Protein AF-A0A819IC60-F1 (afdb_monomer_lite)

Radius of gyration: 13.58 Å; chains: 1; bounding box: 32×31×33 Å

pLDDT: mean 78.7, std 14.42, range [35.09, 91.88]

Structure (mmCIF, N/CA/C/O backbone):
data_AF-A0A819IC60-F1
#
_entry.id   AF-A0A819IC60-F1
#
loop_
_atom_site.group_PDB
_atom_site.id
_atom_site.type_symbol
_atom_site.label_atom_id
_atom_site.label_alt_id
_atom_site.label_comp_id
_atom_site.label_asym_id
_atom_site.label_entity_id
_atom_site.label_seq_id
_atom_site.pdbx_PDB_ins_code
_atom_site.Cartn_x
_atom_site.Cartn_y
_atom_site.Cartn_z
_atom_site.occupancy
_atom_site.B_iso_or_equiv
_atom_site.auth_seq_id
_atom_site.auth_comp_id
_atom_site.auth_asym_id
_atom_site.auth_atom_id
_atom_site.pdbx_PDB_model_num
ATOM 1 N N . ARG A 1 1 ? 4.449 18.468 15.824 1.00 35.09 1 ARG A N 1
ATOM 2 C CA . ARG A 1 1 ? 5.570 18.120 14.915 1.00 35.09 1 ARG A CA 1
ATOM 3 C C . ARG A 1 1 ? 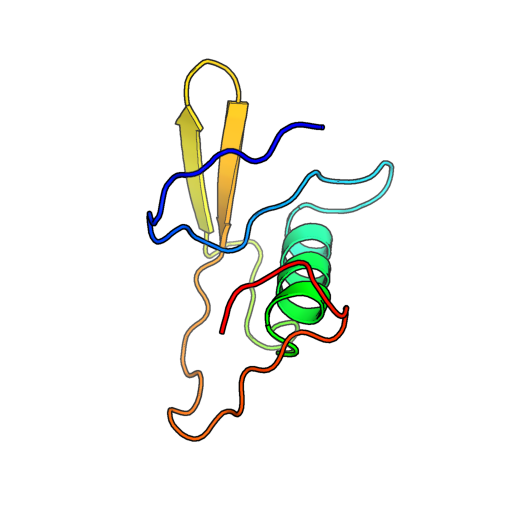6.098 16.755 15.342 1.00 35.09 1 ARG A C 1
ATOM 5 O O . ARG A 1 1 ? 6.931 16.700 16.231 1.00 35.09 1 ARG A O 1
ATOM 12 N N . GLY A 1 2 ? 5.520 15.669 14.828 1.00 38.44 2 GLY A N 1
ATOM 13 C CA . GLY A 1 2 ? 5.875 14.306 15.230 1.00 38.44 2 GLY A CA 1
ATOM 14 C C . GLY A 1 2 ? 6.773 13.662 14.185 1.00 38.44 2 GLY A C 1
ATOM 15 O O . GLY A 1 2 ? 6.270 12.997 13.292 1.00 38.44 2 GLY A O 1
ATOM 16 N N . PHE A 1 3 ? 8.080 13.893 14.277 1.00 45.41 3 PHE A N 1
ATOM 17 C CA . PHE A 1 3 ? 9.057 13.065 13.579 1.00 45.41 3 PHE A CA 1
ATOM 18 C C . PHE A 1 3 ? 9.268 11.825 14.445 1.00 45.41 3 PHE A C 1
ATOM 20 O O . PHE A 1 3 ? 10.051 11.863 15.393 1.00 45.41 3 PHE A O 1
ATOM 27 N N . TYR A 1 4 ? 8.530 10.747 14.173 1.00 43.16 4 TYR A N 1
ATOM 28 C CA . TYR A 1 4 ? 8.931 9.437 14.679 1.00 43.16 4 TYR A CA 1
ATOM 29 C C . TYR A 1 4 ? 10.206 9.050 13.933 1.00 43.16 4 TYR A C 1
ATOM 31 O O 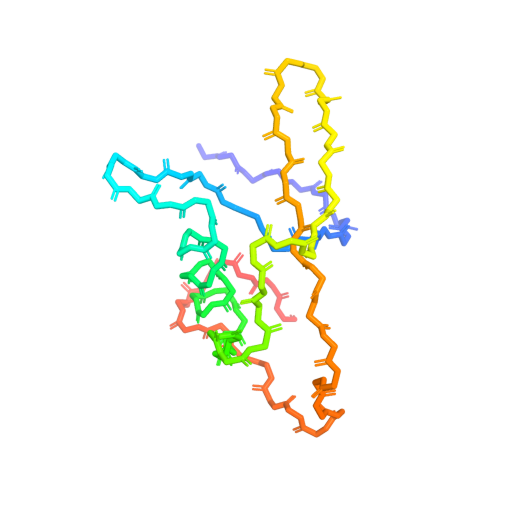. TYR A 1 4 ? 10.185 8.577 12.803 1.00 43.16 4 TYR A O 1
ATOM 39 N N . ASN A 1 5 ? 11.326 9.375 14.569 1.00 48.59 5 ASN A N 1
ATOM 40 C CA . ASN A 1 5 ? 12.661 8.988 14.168 1.00 48.59 5 ASN A CA 1
ATOM 41 C C . ASN A 1 5 ? 12.848 7.509 14.522 1.00 48.59 5 ASN A C 1
ATOM 43 O O . ASN A 1 5 ? 13.382 7.176 15.578 1.00 48.59 5 ASN A O 1
ATOM 47 N N . SER A 1 6 ? 12.354 6.624 13.666 1.00 50.09 6 SER A N 1
ATOM 48 C CA . SER A 1 6 ? 12.796 5.237 13.632 1.00 50.09 6 SER A CA 1
ATOM 49 C C . SER A 1 6 ? 13.240 4.943 12.207 1.00 50.09 6 SER A C 1
ATOM 51 O O . SER A 1 6 ? 12.405 4.838 11.312 1.00 50.09 6 SER A O 1
ATOM 53 N N . ASP A 1 7 ? 14.552 4.829 11.995 1.00 57.69 7 ASP A N 1
ATOM 54 C CA . ASP A 1 7 ? 15.171 4.250 10.795 1.00 57.69 7 ASP A CA 1
ATOM 55 C C . ASP A 1 7 ? 14.814 2.751 10.693 1.00 57.69 7 ASP A C 1
ATOM 57 O O . ASP A 1 7 ? 15.657 1.862 10.778 1.00 57.69 7 ASP A O 1
ATOM 61 N N . SER A 1 8 ? 13.522 2.449 10.607 1.00 64.75 8 SER A N 1
ATOM 62 C CA . SER A 1 8 ? 12.963 1.106 10.576 1.00 64.75 8 SER A CA 1
ATOM 63 C C . SER A 1 8 ? 12.193 0.929 9.279 1.00 64.75 8 SER A C 1
ATOM 65 O O . SER A 1 8 ? 11.259 1.684 9.003 1.00 64.75 8 SER A O 1
ATOM 67 N N . TRP A 1 9 ? 12.557 -0.091 8.508 1.00 74.69 9 TRP A N 1
ATOM 68 C CA . TRP A 1 9 ? 11.807 -0.496 7.326 1.00 74.69 9 TRP A CA 1
ATOM 69 C C . TRP A 1 9 ? 10.400 -0.939 7.728 1.00 74.69 9 TRP A C 1
ATOM 71 O O . TRP A 1 9 ? 10.224 -1.737 8.650 1.00 74.69 9 TRP A O 1
ATOM 81 N N . GLY A 1 10 ? 9.397 -0.414 7.034 1.00 77.44 10 GLY A N 1
ATOM 82 C CA . GLY A 1 10 ? 8.000 -0.774 7.219 1.00 77.44 10 GLY A CA 1
ATOM 83 C C . GLY A 1 10 ? 7.330 -1.029 5.878 1.00 77.44 10 GLY A C 1
ATOM 84 O O . GLY A 1 10 ? 7.777 -0.536 4.846 1.00 77.44 10 GLY A O 1
ATOM 85 N N . PHE A 1 11 ? 6.243 -1.797 5.899 1.00 82.88 11 PHE A N 1
ATOM 86 C CA . PHE A 1 11 ? 5.367 -1.911 4.737 1.00 82.88 11 PHE A CA 1
ATOM 87 C C . PHE A 1 11 ? 4.599 -0.605 4.517 1.00 82.88 11 PHE A C 1
ATOM 89 O O . PHE A 1 11 ? 4.222 0.062 5.491 1.00 82.88 11 PHE A O 1
ATOM 96 N N . THR A 1 12 ? 4.338 -0.300 3.246 1.00 78.25 12 THR A N 1
ATOM 97 C CA . THR A 1 12 ? 3.454 0.783 2.803 1.00 78.25 12 THR A CA 1
ATOM 98 C C . THR A 1 12 ? 2.061 0.526 3.354 1.00 78.25 12 THR A C 1
ATOM 100 O O . THR A 1 12 ? 1.448 -0.510 3.067 1.00 78.25 12 THR A O 1
ATOM 103 N N . LYS A 1 13 ? 1.583 1.417 4.213 1.00 80.44 13 LYS A N 1
ATOM 104 C CA . LYS A 1 13 ? 0.303 1.258 4.903 1.00 80.44 13 LYS A CA 1
ATOM 105 C C . LYS A 1 13 ? -0.270 2.630 5.206 1.00 80.44 13 LYS A C 1
ATOM 107 O O . LYS A 1 13 ? 0.445 3.494 5.705 1.00 80.44 13 LYS A O 1
ATOM 112 N N . GLY A 1 14 ? -1.576 2.765 5.029 1.00 81.38 14 GLY A N 1
ATOM 113 C CA . GLY A 1 14 ? -2.290 3.994 5.340 1.00 81.38 14 GLY A CA 1
ATOM 114 C C . GLY A 1 14 ? -3.656 3.747 5.949 1.00 81.38 14 GLY A C 1
ATOM 115 O O . GLY A 1 14 ? -4.046 2.612 6.241 1.00 81.38 14 GLY A O 1
ATOM 116 N N . LYS A 1 15 ? -4.369 4.843 6.200 1.00 81.81 15 LYS A N 1
ATOM 117 C CA . LYS A 1 15 ? -5.713 4.809 6.781 1.00 81.81 15 LYS A CA 1
ATOM 118 C C . LYS A 1 15 ? -6.746 4.722 5.664 1.00 81.81 15 LYS A C 1
ATOM 120 O O . LYS A 1 15 ? -6.739 5.541 4.751 1.00 81.81 15 LYS A O 1
ATOM 125 N N . VAL A 1 16 ? -7.663 3.767 5.791 1.00 85.31 16 VAL A N 1
ATOM 126 C CA . VAL A 1 16 ? -8.799 3.618 4.875 1.00 85.31 16 VAL A CA 1
ATOM 127 C C . VAL A 1 16 ? -9.735 4.818 5.021 1.00 85.31 16 VAL A C 1
ATOM 129 O O . VAL A 1 16 ? -10.060 5.215 6.143 1.00 85.31 16 VAL A O 1
ATOM 132 N N . GLN A 1 17 ? -10.152 5.398 3.895 1.00 81.25 17 GLN A N 1
ATOM 133 C CA . GLN A 1 17 ? -11.104 6.511 3.864 1.00 81.25 17 GLN A CA 1
ATOM 134 C C . GLN A 1 17 ? -12.563 6.024 3.865 1.00 81.25 17 GLN A C 1
ATOM 136 O O . GLN A 1 17 ? -12.859 4.867 3.562 1.00 81.25 17 GLN A O 1
ATOM 141 N N . GLU A 1 18 ? -13.499 6.916 4.196 1.00 80.25 18 GLU A N 1
ATOM 142 C CA . GLU A 1 18 ? -14.931 6.610 4.137 1.00 80.25 18 GLU A CA 1
ATOM 143 C C . GLU A 1 18 ? -15.350 6.317 2.685 1.00 80.25 18 GLU A C 1
ATOM 145 O O . GLU A 1 18 ? -15.030 7.081 1.777 1.00 80.25 18 GLU A O 1
ATOM 150 N N . ASN A 1 19 ? -16.077 5.217 2.462 1.00 84.94 19 ASN A N 1
ATOM 151 C CA . ASN A 1 19 ? -16.474 4.694 1.141 1.00 84.94 19 ASN A CA 1
ATOM 152 C C . ASN A 1 19 ? -15.344 4.069 0.293 1.00 84.94 19 ASN A C 1
ATOM 154 O O . ASN A 1 19 ? -15.554 3.757 -0.884 1.00 84.94 19 ASN A O 1
ATOM 158 N N . GLU A 1 20 ? -14.165 3.821 0.869 1.00 84.62 20 GLU A N 1
ATOM 159 C CA . GLU A 1 20 ? -13.064 3.129 0.195 1.00 84.62 20 GLU A CA 1
ATOM 160 C C . GLU A 1 20 ? -12.952 1.663 0.657 1.00 84.62 20 GLU A C 1
ATOM 162 O O . GLU A 1 20 ? -12.952 1.355 1.846 1.00 84.62 20 GLU A O 1
ATOM 167 N N . SER A 1 21 ? -12.836 0.724 -0.287 1.00 88.50 21 SER A N 1
ATOM 168 C CA . SER A 1 21 ? -12.490 -0.668 0.040 1.00 88.50 21 SER A CA 1
ATOM 169 C C . SER A 1 21 ? -11.020 -0.763 0.453 1.00 88.50 21 SER A C 1
ATOM 171 O O . SER A 1 21 ? -10.182 -0.093 -0.148 1.00 88.50 21 SER A O 1
ATOM 173 N N . GLN A 1 22 ? -10.681 -1.674 1.360 1.00 89.06 22 GLN A N 1
ATOM 174 C CA . GLN A 1 22 ? -9.306 -1.882 1.840 1.00 89.06 22 GLN A CA 1
ATOM 175 C C . GLN A 1 22 ? -8.290 -2.092 0.700 1.00 89.06 22 GLN A C 1
ATOM 177 O O . GLN A 1 22 ? -7.194 -1.539 0.751 1.00 89.06 22 GLN A O 1
ATOM 182 N N . LEU A 1 23 ? -8.681 -2.794 -0.371 1.00 88.81 23 LEU A N 1
ATOM 183 C CA . LEU A 1 23 ? -7.852 -2.986 -1.563 1.00 88.81 23 LEU A CA 1
ATOM 184 C C . LEU A 1 23 ? -7.570 -1.670 -2.306 1.00 88.81 23 LEU A C 1
ATOM 186 O O . LEU A 1 23 ? -6.427 -1.382 -2.651 1.00 88.81 23 LEU A O 1
ATOM 190 N N . LYS A 1 24 ? -8.603 -0.844 -2.523 1.00 89.94 24 LYS A N 1
ATOM 191 C CA . LYS A 1 24 ? -8.456 0.490 -3.137 1.00 89.94 24 LYS A CA 1
ATOM 192 C C . LYS A 1 24 ? -7.561 1.401 -2.300 1.00 89.94 24 LYS A C 1
ATOM 194 O O . LYS A 1 24 ? -6.687 2.042 -2.873 1.00 89.94 24 LYS A O 1
ATOM 199 N N . CYS A 1 25 ? -7.721 1.373 -0.975 1.00 89.62 25 CYS A N 1
ATOM 200 C CA . CYS A 1 25 ? -6.840 2.101 -0.066 1.00 89.62 25 CYS A CA 1
ATOM 201 C C . CYS A 1 25 ? -5.391 1.656 -0.253 1.00 89.62 25 CYS A C 1
ATOM 203 O O . CYS A 1 25 ? -4.528 2.497 -0.471 1.00 89.62 25 CYS A O 1
ATOM 205 N N . ALA A 1 26 ? -5.117 0.349 -0.236 1.00 89.81 26 ALA A N 1
ATOM 206 C CA . ALA A 1 26 ? -3.761 -0.154 -0.426 1.00 89.81 26 ALA A CA 1
ATOM 207 C C . ALA A 1 26 ? -3.165 0.304 -1.769 1.00 89.81 26 ALA A C 1
ATOM 209 O O . ALA A 1 26 ? -2.030 0.772 -1.801 1.00 89.81 26 ALA A O 1
ATOM 210 N N . ILE A 1 27 ? -3.932 0.220 -2.866 1.00 89.12 27 ILE A N 1
ATOM 211 C CA . ILE A 1 27 ? -3.502 0.666 -4.205 1.00 89.12 27 ILE A CA 1
ATOM 212 C C . ILE A 1 27 ? -3.163 2.160 -4.208 1.00 89.12 27 ILE A C 1
ATOM 214 O O . ILE A 1 27 ? -2.128 2.541 -4.753 1.00 89.12 27 ILE A O 1
ATOM 218 N N . ARG A 1 28 ? -4.008 3.000 -3.597 1.00 89.12 28 ARG A N 1
ATOM 219 C CA . ARG A 1 28 ? -3.779 4.446 -3.503 1.00 89.12 28 ARG A CA 1
ATOM 220 C C . ARG A 1 28 ? -2.495 4.756 -2.735 1.00 89.12 28 ARG A C 1
ATOM 222 O O . ARG A 1 28 ? -1.654 5.474 -3.260 1.00 89.12 28 ARG A O 1
ATOM 229 N N . GLU A 1 29 ? -2.323 4.166 -1.556 1.00 87.38 29 GLU A N 1
ATOM 230 C CA . GLU A 1 29 ? -1.148 4.383 -0.701 1.00 87.38 29 GLU A CA 1
ATOM 231 C C . GLU A 1 29 ? 0.148 3.963 -1.416 1.00 87.38 29 GLU A C 1
ATOM 233 O O . GLU A 1 29 ? 1.096 4.737 -1.483 1.00 87.38 29 GLU A O 1
ATOM 238 N N . VAL A 1 30 ? 0.179 2.784 -2.056 1.00 87.75 30 VAL A N 1
ATOM 239 C CA . VAL A 1 30 ? 1.355 2.330 -2.829 1.00 87.75 30 VAL A CA 1
ATOM 240 C C . VAL A 1 30 ? 1.647 3.253 -4.014 1.00 87.75 30 VAL A C 1
ATOM 242 O O . VAL A 1 30 ? 2.807 3.512 -4.337 1.00 87.75 30 VAL A O 1
ATOM 245 N N . MET A 1 31 ? 0.616 3.785 -4.665 1.00 86.56 31 MET A N 1
ATOM 246 C CA . MET A 1 31 ? 0.787 4.716 -5.777 1.00 86.56 31 MET A CA 1
ATOM 247 C C . MET A 1 31 ? 1.303 6.089 -5.314 1.00 86.56 31 MET A C 1
ATOM 249 O O . MET A 1 31 ? 2.113 6.698 -6.014 1.00 86.56 31 MET A O 1
ATOM 253 N N . GLU A 1 32 ? 0.879 6.564 -4.143 1.00 83.19 32 GLU A N 1
ATOM 254 C CA . GLU A 1 32 ? 1.319 7.828 -3.538 1.00 83.19 32 GLU A CA 1
ATOM 255 C C . GLU A 1 32 ? 2.762 7.732 -3.007 1.00 83.19 32 GLU A C 1
ATOM 257 O O . GLU A 1 32 ? 3.611 8.562 -3.354 1.00 83.19 32 GLU A O 1
ATOM 262 N N . GLU A 1 33 ? 3.059 6.675 -2.247 1.00 80.19 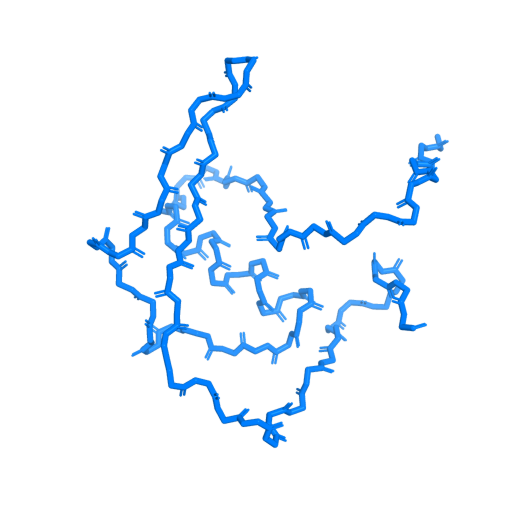33 GLU A N 1
ATOM 263 C CA . GLU A 1 33 ? 4.339 6.448 -1.568 1.00 80.19 33 GLU A CA 1
ATOM 264 C C . GLU A 1 33 ? 5.428 5.877 -2.491 1.00 80.19 33 GLU A C 1
ATOM 266 O O . GLU A 1 33 ? 6.595 6.254 -2.408 1.00 80.19 33 GLU A O 1
ATOM 271 N N . VAL A 1 34 ? 5.073 4.965 -3.396 1.00 82.81 34 VAL A N 1
ATOM 272 C CA . VAL A 1 34 ? 6.046 4.184 -4.185 1.00 82.81 34 VAL A CA 1
ATOM 273 C C . VAL A 1 34 ? 5.964 4.508 -5.679 1.00 82.81 34 VAL A C 1
ATOM 275 O O . VAL A 1 34 ? 6.886 4.203 -6.438 1.00 82.81 34 VAL A O 1
ATOM 278 N N . GLY A 1 35 ? 4.875 5.137 -6.130 1.00 84.19 35 GLY A N 1
ATOM 279 C CA . GLY A 1 35 ? 4.671 5.455 -7.544 1.00 84.19 35 GLY A CA 1
ATOM 280 C C . GLY A 1 35 ? 4.372 4.232 -8.411 1.00 84.19 35 GLY A C 1
ATOM 281 O O . GLY A 1 35 ? 4.498 4.309 -9.632 1.00 84.19 35 GLY A O 1
ATOM 282 N N . PHE A 1 36 ? 3.980 3.109 -7.804 1.00 85.44 36 PHE A N 1
ATOM 283 C CA . PHE A 1 36 ? 3.701 1.859 -8.505 1.00 85.44 36 PHE A CA 1
ATOM 284 C C . PHE A 1 36 ? 2.201 1.567 -8.548 1.00 85.44 36 PHE A C 1
ATOM 286 O O . PHE A 1 36 ? 1.525 1.609 -7.523 1.00 85.44 36 PHE A O 1
ATOM 293 N N . ASP A 1 37 ? 1.681 1.239 -9.732 1.00 85.50 37 ASP A N 1
ATOM 294 C CA . ASP A 1 37 ? 0.300 0.781 -9.871 1.00 85.50 37 ASP A CA 1
ATOM 295 C C . ASP A 1 37 ? 0.232 -0.747 -9.738 1.00 85.50 37 ASP A C 1
ATOM 297 O O . ASP A 1 37 ? 0.695 -1.503 -10.599 1.00 85.50 37 ASP A O 1
ATOM 301 N N . MET A 1 38 ? -0.351 -1.198 -8.628 1.00 86.75 38 MET A N 1
ATOM 302 C CA . MET A 1 38 ? -0.570 -2.614 -8.341 1.00 86.75 38 MET A CA 1
ATOM 303 C C . MET A 1 38 ? -2.008 -3.077 -8.594 1.00 86.75 38 MET A C 1
ATOM 305 O O . MET A 1 38 ? -2.333 -4.212 -8.255 1.00 86.75 38 MET A O 1
ATOM 309 N N . LYS A 1 39 ? -2.869 -2.247 -9.197 1.00 86.12 39 LYS A N 1
ATOM 310 C CA . LYS A 1 39 ? -4.293 -2.553 -9.404 1.00 86.12 39 LYS A CA 1
ATOM 311 C C . LYS A 1 39 ? -4.539 -3.878 -10.127 1.00 86.12 39 LYS A C 1
ATOM 313 O O . LYS A 1 39 ? -5.417 -4.627 -9.720 1.00 86.12 39 LYS A O 1
ATOM 318 N N . ASP A 1 40 ? -3.740 -4.190 -11.145 1.00 85.62 40 ASP A N 1
ATOM 319 C CA . ASP A 1 40 ? -3.890 -5.425 -11.933 1.00 85.62 40 ASP A CA 1
ATOM 320 C C . ASP A 1 40 ? -3.257 -6.661 -11.270 1.00 85.62 40 ASP A C 1
ATOM 322 O O . ASP A 1 40 ? -3.334 -7.769 -11.798 1.00 85.62 40 ASP A O 1
ATOM 326 N N . ARG A 1 41 ? -2.583 -6.478 -10.130 1.00 84.69 41 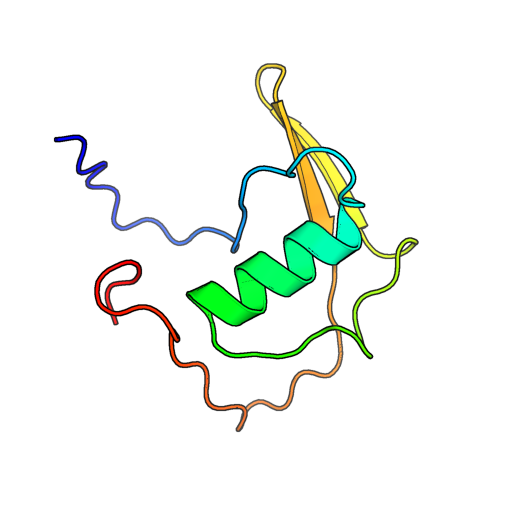ARG A N 1
ATOM 327 C CA . ARG A 1 41 ? -1.836 -7.536 -9.435 1.00 84.69 41 ARG A CA 1
ATOM 328 C C . ARG A 1 41 ? -2.299 -7.765 -7.997 1.00 84.69 41 ARG A C 1
ATOM 330 O O . ARG A 1 41 ? -1.913 -8.767 -7.400 1.00 84.69 41 ARG A O 1
ATOM 337 N N . ALA A 1 42 ? -3.068 -6.839 -7.433 1.00 86.06 42 ALA A N 1
ATOM 338 C CA . ALA A 1 42 ? -3.594 -6.919 -6.083 1.00 86.06 42 ALA A CA 1
ATOM 339 C C . ALA A 1 42 ? -5.009 -7.515 -6.119 1.00 86.06 42 ALA A C 1
ATOM 341 O O . ALA A 1 42 ? -5.907 -6.974 -6.762 1.00 86.06 42 ALA A O 1
ATOM 342 N N . PHE A 1 43 ? -5.196 -8.632 -5.417 1.00 86.56 43 PHE A N 1
ATOM 343 C CA . PHE A 1 43 ? -6.462 -9.360 -5.353 1.00 86.56 43 PHE A CA 1
ATOM 344 C C . PHE A 1 43 ? -6.998 -9.382 -3.922 1.00 86.56 43 PHE A C 1
ATOM 346 O O . PHE A 1 43 ? -6.223 -9.434 -2.964 1.00 86.56 43 PHE A O 1
ATOM 353 N N . ASP A 1 44 ? -8.324 -9.352 -3.773 1.00 86.00 44 ASP A N 1
ATOM 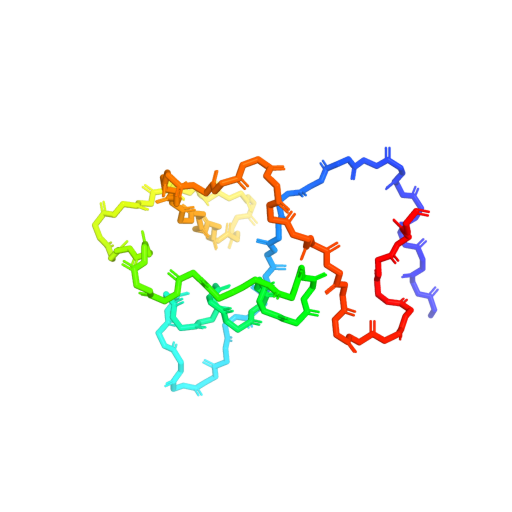354 C CA . ASP A 1 44 ? -8.966 -9.261 -2.455 1.00 86.00 44 ASP A CA 1
ATOM 355 C C . ASP A 1 44 ? -8.824 -10.544 -1.618 1.00 86.00 44 ASP A C 1
ATOM 357 O O . ASP A 1 44 ? -8.973 -10.495 -0.406 1.00 86.00 44 ASP A O 1
ATOM 361 N N . ASP A 1 45 ? -8.482 -11.678 -2.235 1.00 88.88 45 ASP A N 1
ATOM 362 C CA . ASP A 1 45 ? -8.244 -12.970 -1.578 1.00 88.88 45 ASP A CA 1
ATOM 363 C C . ASP A 1 45 ? -6.778 -13.181 -1.151 1.00 88.88 45 ASP A C 1
ATOM 365 O O . ASP A 1 45 ? -6.470 -14.124 -0.421 1.00 88.88 45 ASP A O 1
ATOM 369 N N . GLN A 1 46 ? -5.856 -12.313 -1.585 1.00 89.56 46 GLN A N 1
ATOM 370 C CA . GLN A 1 46 ? -4.417 -12.445 -1.333 1.00 89.56 46 GLN A CA 1
ATOM 371 C C . GLN A 1 46 ? -3.922 -11.383 -0.356 1.00 89.56 46 GLN A C 1
ATOM 373 O O . GLN A 1 46 ? -3.239 -10.426 -0.728 1.00 89.56 46 GLN A O 1
ATOM 378 N N . TYR A 1 47 ? -4.235 -11.583 0.923 1.00 91.38 47 TYR A N 1
ATOM 379 C CA . TYR A 1 47 ? -3.804 -10.693 1.994 1.00 91.38 47 TYR A CA 1
ATOM 380 C C . TYR A 1 47 ? -3.356 -11.434 3.256 1.00 91.38 47 TYR A C 1
ATOM 382 O O . TYR A 1 47 ? -3.707 -12.584 3.513 1.00 91.38 47 TYR A O 1
ATOM 390 N N . LEU A 1 48 ? -2.579 -10.727 4.068 1.00 90.81 48 LEU A N 1
ATOM 391 C CA . LEU A 1 48 ? -2.242 -11.073 5.438 1.00 90.81 48 LEU A CA 1
ATOM 392 C C . LEU A 1 48 ? -2.963 -10.095 6.355 1.00 90.81 48 LEU A C 1
ATOM 394 O O . LEU A 1 48 ? -2.770 -8.887 6.242 1.00 90.81 48 LEU A O 1
ATOM 398 N N . GLU A 1 49 ? -3.773 -10.613 7.270 1.00 91.88 49 GLU A N 1
ATOM 399 C CA . GLU A 1 49 ? -4.459 -9.804 8.272 1.00 91.88 49 GLU A CA 1
ATOM 400 C C . GLU A 1 49 ? -3.981 -10.158 9.679 1.00 91.88 49 GLU A C 1
ATOM 402 O O . GLU A 1 49 ? -3.815 -11.332 10.046 1.00 91.88 49 GLU A O 1
ATOM 407 N N . ARG A 1 50 ? -3.722 -9.116 10.465 1.00 89.69 50 ARG A N 1
ATOM 408 C CA . ARG A 1 50 ? -3.310 -9.209 11.861 1.00 89.69 50 ARG A CA 1
ATOM 409 C C . ARG A 1 50 ? -3.956 -8.090 12.658 1.00 89.69 50 ARG A C 1
ATOM 411 O O . ARG A 1 50 ? -3.920 -6.938 12.241 1.00 89.69 50 ARG A O 1
ATOM 418 N N . ASP A 1 51 ? -4.493 -8.433 13.821 1.00 90.25 51 ASP A N 1
ATOM 419 C CA . ASP A 1 51 ? -4.814 -7.444 14.843 1.00 90.25 51 ASP A CA 1
ATOM 420 C C . ASP A 1 51 ? -3.546 -7.147 15.645 1.00 90.25 51 ASP A C 1
ATOM 422 O O . ASP A 1 51 ? -2.911 -8.057 16.184 1.00 90.25 51 ASP A O 1
ATOM 426 N N . LEU A 1 52 ? -3.143 -5.881 15.671 1.00 85.50 52 LEU A N 1
ATOM 427 C CA . LEU A 1 52 ? -2.029 -5.408 16.478 1.00 85.50 52 LEU A CA 1
ATOM 428 C C . LEU A 1 52 ? -2.541 -4.304 17.392 1.00 85.50 52 LEU A C 1
ATOM 430 O O . LEU A 1 52 ? -2.820 -3.195 16.944 1.00 85.50 52 LEU A O 1
ATOM 434 N N . ASN A 1 53 ? -2.644 -4.608 18.687 1.00 88.06 53 ASN A N 1
ATOM 435 C CA . ASN A 1 53 ? -3.102 -3.671 19.715 1.00 88.06 53 ASN A CA 1
ATOM 436 C C . ASN A 1 53 ? -4.472 -3.034 19.392 1.00 88.06 53 ASN A C 1
ATOM 438 O O . ASN A 1 53 ? -4.660 -1.837 19.611 1.00 88.06 53 ASN A O 1
ATOM 442 N N . GLY A 1 54 ? -5.416 -3.812 18.845 1.00 85.00 54 GLY A N 1
ATOM 443 C CA . GLY A 1 54 ? -6.742 -3.321 18.455 1.00 85.00 54 GLY A CA 1
ATOM 444 C C . GLY A 1 54 ? -6.768 -2.532 17.142 1.00 85.00 54 GLY A C 1
ATOM 445 O O . GLY A 1 54 ? -7.799 -1.958 16.790 1.00 85.00 54 GLY A O 1
ATOM 446 N N . GLN A 1 55 ? -5.647 -2.478 16.418 1.00 83.00 55 GLN A N 1
ATOM 447 C CA . GLN A 1 55 ? -5.594 -1.992 15.049 1.00 83.00 55 GLN A CA 1
ATOM 448 C C . GLN A 1 55 ? -5.529 -3.182 14.090 1.00 83.00 55 GLN A C 1
ATOM 450 O O . GLN A 1 55 ? -4.526 -3.897 14.029 1.00 83.00 55 GLN A O 1
ATOM 455 N N . LEU A 1 56 ? -6.583 -3.352 13.292 1.00 86.00 56 LEU A N 1
ATOM 456 C CA . LEU A 1 56 ? -6.603 -4.341 12.223 1.00 86.00 56 LEU A CA 1
ATOM 457 C C . LEU A 1 56 ? -5.706 -3.871 11.075 1.00 86.00 56 LEU A C 1
ATOM 459 O O . LEU A 1 56 ? -5.983 -2.866 10.417 1.00 86.00 56 LEU A O 1
ATOM 463 N N . ILE A 1 57 ? -4.617 -4.594 10.845 1.00 88.06 57 ILE A N 1
ATOM 464 C CA . ILE A 1 57 ? -3.670 -4.338 9.765 1.00 88.06 57 ILE A CA 1
ATOM 465 C C . ILE A 1 57 ? -3.847 -5.423 8.713 1.00 88.06 57 ILE A C 1
ATOM 467 O O . ILE A 1 57 ? -3.702 -6.613 8.996 1.00 88.06 57 ILE A O 1
ATOM 471 N N . ARG A 1 58 ? -4.122 -4.989 7.483 1.00 89.44 58 ARG A N 1
ATOM 472 C CA . ARG A 1 58 ? -4.231 -5.846 6.305 1.00 89.44 58 ARG A CA 1
ATOM 473 C C . ARG A 1 58 ? -3.155 -5.467 5.291 1.00 89.44 58 ARG A C 1
ATOM 475 O O . ARG A 1 58 ? -3.078 -4.317 4.872 1.00 89.44 58 ARG A O 1
ATOM 482 N N . LEU A 1 59 ? -2.329 -6.435 4.905 1.00 90.25 59 LEU A N 1
ATOM 483 C CA . LEU A 1 59 ? -1.266 -6.292 3.911 1.00 90.25 59 LEU A CA 1
ATOM 484 C C . LEU A 1 59 ? -1.592 -7.160 2.698 1.00 90.25 59 LEU A C 1
ATOM 486 O O . LEU A 1 59 ? -1.788 -8.363 2.847 1.00 90.25 59 LEU A O 1
ATOM 490 N N . TYR A 1 60 ? -1.627 -6.575 1.506 1.00 90.56 60 TYR A N 1
ATOM 491 C CA . TYR A 1 60 ? -1.897 -7.309 0.269 1.00 90.56 60 TYR A CA 1
ATOM 492 C C . TYR A 1 60 ? -0.608 -7.863 -0.337 1.00 90.56 60 TYR A C 1
ATOM 494 O O . TYR A 1 60 ? 0.421 -7.186 -0.366 1.00 90.56 60 TYR A O 1
ATOM 502 N N . ILE A 1 61 ? -0.661 -9.102 -0.827 1.00 89.44 61 ILE A N 1
ATOM 503 C CA . ILE A 1 61 ? 0.487 -9.762 -1.449 1.00 89.44 61 ILE A CA 1
ATOM 504 C C . ILE A 1 61 ? 0.433 -9.523 -2.955 1.00 89.44 61 ILE A C 1
ATOM 506 O O . ILE A 1 61 ? -0.436 -10.047 -3.647 1.00 89.44 61 ILE A O 1
ATOM 510 N N . VAL A 1 62 ? 1.414 -8.786 -3.470 1.00 87.12 62 VAL A N 1
ATOM 511 C CA . VAL A 1 62 ? 1.564 -8.519 -4.904 1.00 87.12 62 VAL A CA 1
ATOM 512 C C . VAL A 1 62 ? 2.739 -9.318 -5.449 1.00 87.12 62 VAL A C 1
ATOM 514 O O . VAL A 1 62 ? 3.874 -9.173 -5.001 1.00 87.12 62 VAL A O 1
ATOM 517 N N . LYS A 1 63 ? 2.463 -10.183 -6.425 1.00 85.56 63 LYS A N 1
ATOM 518 C CA . LYS A 1 63 ? 3.467 -11.037 -7.076 1.00 85.56 63 LYS A CA 1
ATOM 519 C C . LYS A 1 63 ? 3.858 -10.469 -8.439 1.00 85.56 63 LYS A C 1
ATOM 521 O O . LYS A 1 63 ? 3.123 -9.683 -9.027 1.00 85.56 63 LYS A O 1
ATOM 526 N N . GLN A 1 64 ? 5.002 -10.924 -8.955 1.00 84.19 64 GLN A N 1
ATOM 527 C CA . GLN A 1 64 ? 5.490 -10.594 -10.302 1.00 84.19 64 GLN A CA 1
ATOM 528 C C . GLN A 1 64 ? 5.703 -9.090 -10.543 1.00 84.19 64 GLN A C 1
ATOM 530 O O . GLN A 1 64 ? 5.362 -8.559 -11.602 1.00 84.19 64 GLN A O 1
ATOM 535 N N . VAL A 1 65 ? 6.272 -8.397 -9.557 1.00 83.88 65 VAL A N 1
ATOM 536 C CA . VAL A 1 65 ? 6.769 -7.035 -9.765 1.00 83.88 65 VAL A CA 1
ATOM 537 C C . VAL A 1 65 ? 8.156 -7.126 -10.415 1.00 83.88 65 VAL A C 1
ATOM 539 O O . VAL A 1 65 ? 9.033 -7.778 -9.841 1.00 83.88 65 VAL A O 1
ATOM 542 N N . PRO A 1 66 ? 8.370 -6.541 -11.608 1.00 85.31 66 PRO A N 1
ATOM 543 C CA . PRO A 1 66 ? 9.676 -6.556 -12.261 1.00 85.31 66 PRO A CA 1
ATOM 544 C C . PRO A 1 66 ? 10.746 -5.879 -11.397 1.00 85.31 66 PRO A C 1
ATOM 546 O O . PRO A 1 66 ? 10.487 -4.831 -10.806 1.00 85.31 66 PRO A O 1
ATOM 549 N N . LEU A 1 67 ? 11.955 -6.443 -11.338 1.00 83.12 67 LEU A N 1
ATOM 550 C CA . LEU A 1 67 ? 13.067 -5.871 -10.561 1.00 83.12 67 LEU A CA 1
ATOM 551 C C . LEU A 1 67 ? 13.582 -4.542 -11.140 1.00 83.12 67 LEU A C 1
ATOM 553 O O . LEU A 1 67 ? 14.220 -3.772 -10.430 1.00 83.12 67 LEU A O 1
ATOM 557 N N . ASP A 1 68 ? 13.308 -4.265 -12.416 1.00 86.12 68 ASP A N 1
ATOM 558 C CA . ASP A 1 68 ? 13.636 -3.004 -13.083 1.00 86.12 68 ASP A CA 1
ATOM 559 C C . ASP A 1 68 ? 12.602 -1.894 -12.828 1.00 86.12 68 ASP A C 1
ATOM 561 O O . ASP A 1 68 ? 12.834 -0.743 -13.216 1.00 86.12 68 ASP A O 1
ATOM 565 N N . THR A 1 69 ? 11.495 -2.217 -12.145 1.00 82.12 69 THR A N 1
ATOM 566 C CA . THR A 1 69 ? 10.456 -1.248 -11.784 1.00 82.12 69 THR A CA 1
ATOM 567 C C . THR A 1 69 ? 11.075 -0.088 -11.015 1.00 82.12 69 THR A C 1
ATOM 569 O O . THR A 1 69 ? 11.689 -0.257 -9.961 1.00 82.12 69 THR A O 1
ATOM 572 N N . LYS A 1 70 ? 10.903 1.123 -11.546 1.00 80.31 70 LYS A N 1
ATOM 573 C CA . LYS A 1 70 ? 11.354 2.346 -10.888 1.00 80.31 70 LYS A CA 1
ATOM 574 C C . LYS A 1 70 ? 10.323 2.766 -9.853 1.00 80.31 70 LYS A C 1
ATOM 576 O O . LYS A 1 70 ? 9.270 3.289 -10.199 1.00 80.31 70 LYS A O 1
ATOM 581 N N . PHE A 1 71 ? 10.655 2.539 -8.591 1.00 82.56 71 PHE A N 1
ATOM 582 C CA . PHE A 1 71 ? 9.895 3.051 -7.463 1.00 82.56 71 PHE A CA 1
ATOM 583 C C . PHE A 1 71 ? 10.341 4.479 -7.155 1.00 82.56 71 PHE A C 1
ATOM 585 O O . PHE A 1 71 ? 11.529 4.733 -6.951 1.00 82.56 71 PHE A O 1
ATOM 592 N N . ALA A 1 72 ? 9.395 5.413 -7.163 1.00 77.19 72 ALA A N 1
ATOM 593 C CA . ALA A 1 72 ? 9.632 6.809 -6.834 1.00 77.19 72 ALA A CA 1
ATOM 594 C C . ALA A 1 72 ? 8.357 7.415 -6.224 1.00 77.19 72 ALA A C 1
ATOM 596 O O . ALA A 1 72 ? 7.295 7.315 -6.842 1.00 77.19 72 ALA A O 1
ATOM 597 N N . PRO A 1 73 ? 8.441 8.070 -5.052 1.00 72.31 73 PRO A N 1
ATOM 598 C CA . PRO A 1 73 ? 7.281 8.699 -4.431 1.00 72.31 73 PRO A CA 1
ATOM 599 C C . PRO A 1 73 ? 6.721 9.802 -5.330 1.00 72.31 73 PRO A C 1
ATOM 601 O O . PRO A 1 73 ? 7.474 10.601 -5.897 1.00 72.31 73 PRO A O 1
ATOM 604 N N . LYS A 1 74 ? 5.391 9.881 -5.441 1.00 66.25 74 LYS A N 1
ATOM 605 C CA . LYS A 1 74 ? 4.738 10.981 -6.168 1.00 66.25 74 LYS A CA 1
ATOM 606 C C . LYS A 1 74 ? 4.689 12.263 -5.341 1.00 66.25 74 LYS A C 1
ATOM 608 O O . LYS A 1 74 ? 4.787 13.353 -5.908 1.00 66.25 74 LYS A O 1
ATOM 613 N N . THR A 1 75 ? 4.585 12.147 -4.020 1.00 58.34 75 THR A N 1
ATOM 614 C CA . THR A 1 75 ? 4.540 13.294 -3.107 1.00 58.34 75 THR A CA 1
ATOM 615 C C . THR A 1 75 ? 5.938 13.594 -2.562 1.00 58.34 75 THR A C 1
ATOM 617 O O . THR A 1 75 ? 6.602 12.741 -1.975 1.00 58.34 75 THR A O 1
ATOM 620 N N . LYS A 1 76 ? 6.423 14.829 -2.755 1.00 51.47 76 LYS A N 1
ATOM 621 C CA . LYS A 1 76 ? 7.711 15.270 -2.195 1.00 51.47 76 LYS A CA 1
ATOM 622 C C . LYS A 1 76 ? 7.622 15.316 -0.661 1.00 51.47 76 LYS A C 1
ATOM 624 O O . LYS A 1 76 ? 6.738 15.985 -0.137 1.00 51.47 76 LYS A O 1
ATOM 629 N N . ASN A 1 77 ? 8.609 14.718 0.017 1.00 55.09 77 ASN A N 1
ATOM 630 C CA . ASN A 1 77 ? 8.891 14.775 1.467 1.00 55.09 77 ASN A CA 1
ATOM 631 C C . ASN A 1 77 ? 8.239 13.729 2.397 1.00 55.09 77 ASN A C 1
ATOM 633 O O . ASN A 1 77 ? 8.412 13.864 3.608 1.00 55.09 77 ASN A O 1
ATOM 637 N N . GLU A 1 78 ? 7.555 12.693 1.901 1.00 52.16 78 GLU A N 1
ATOM 638 C CA . GLU A 1 78 ? 7.006 11.642 2.789 1.00 52.16 78 GLU A CA 1
ATOM 639 C C . GLU A 1 78 ? 7.951 10.452 3.013 1.00 52.16 78 GLU A C 1
ATOM 641 O O . GLU A 1 78 ? 7.969 9.889 4.105 1.00 52.16 78 GLU A O 1
ATOM 646 N N . ILE A 1 79 ? 8.811 10.118 2.044 1.00 57.16 79 ILE A N 1
ATOM 647 C CA . ILE A 1 79 ? 9.777 9.015 2.159 1.00 57.16 79 ILE A CA 1
ATOM 648 C C . ILE A 1 79 ? 11.200 9.548 1.987 1.00 57.16 79 ILE A C 1
ATOM 650 O O . ILE A 1 79 ? 11.500 10.255 1.022 1.00 57.16 79 ILE A O 1
ATOM 654 N N . LYS A 1 80 ? 12.085 9.210 2.933 1.00 52.31 80 LYS A N 1
ATOM 655 C CA . LYS A 1 80 ? 13.532 9.387 2.764 1.00 52.31 80 LYS A CA 1
ATOM 656 C C . LYS A 1 80 ? 14.021 8.343 1.758 1.00 52.31 80 LYS A C 1
ATOM 658 O O . LYS A 1 80 ? 13.887 7.151 2.021 1.00 52.31 80 LYS A O 1
ATOM 663 N N . VAL A 1 81 ? 14.548 8.809 0.626 1.00 49.28 81 VAL A N 1
ATOM 664 C CA . VAL A 1 81 ? 15.356 7.996 -0.300 1.00 49.28 81 VAL A CA 1
ATOM 665 C C . VAL A 1 81 ? 16.750 7.815 0.284 1.00 49.28 81 VAL A C 1
ATOM 667 O O . VAL A 1 81 ? 17.254 8.803 0.870 1.00 49.28 81 VAL A O 1
#

Foldseek 3Di:
DDDPPDPDDDDQDDDADPPGDPQNRSQVSCCQAFVDGQPVFWDPVAWDWDQDPNDIDIDTDGPDDDPPDRTDHPDPPPDDD

Sequence (81 aa):
RGFYNSDSWGFTKGKVQENESQLKCAIREVMEEVGFDMKDRAFDDQYLERDLNGQLIRLYIVKQVPLDTKFAPKTKNEIKV

Secondary structure (DSSP, 8-state):
--------------PPPTT--HHHHHHHHHHHHT----TTT--TTSEEEEEETTEEEEEE------TT-----SSTTSS--

=== Feature glossary ===
Key to the feature types in this record:

Secondary structure (8-state, DSSP). Secondary structure is the local, repeating backbone conformation. DSSP classifies it into eight states by reading the hydrogen-bond network: three helix types (H, G, I), two β types (E, B), two non-regular types (T, S), and unstructured coil (-).

Backbone torsions (φ/ψ). Backbone dihedral angles. Every residue except chain termini has a φ (preceding-C → N → Cα → C) and a ψ (N → Cα → C → next-N). They are reported in degrees following the IUPAC sign convention. Secondary structure is essentially a statement about which (φ, ψ) basin each residue occupies.

Predicted aligned error. Predicted Aligned Error (PAE) is an AlphaFold confidence matrix: entry (i, j) is the expected error in the position of residue j, in ångströms, when the prediction is superimposed on the true structure at residue i. Low PAE within a block of residues means that block is internally rigid and well-predicted; high PAE between two blocks means their relative placement is uncertain even if each block individually is confident.

B-factor. B-factor (Debye–Waller factor) reflects atomic displacement in the crystal lattice. It is an experimental observable (units Å²), not a prediction; low values mean the atom is pinned down, high values mean it moves or is heterogeneous across the crystal.

Secondary structure (3-state, P-SEA). Three-state secondary structure (P-SEA) collapses the eight DSSP classes into helix (a), strand (b), and coil (c). P-SEA assigns these from Cα geometry alone — distances and angles — without requiring backbone oxygens, so it works on any Cα trace.

Sequence. Primary structure: the covalent order of the twenty standard amino acids along the backbone. Two proteins with the same sequence will (almost always) fold to the same structure; two with 30% identity often share a fold but not the details.

pLDDT. pLDDT is the predicted lDDT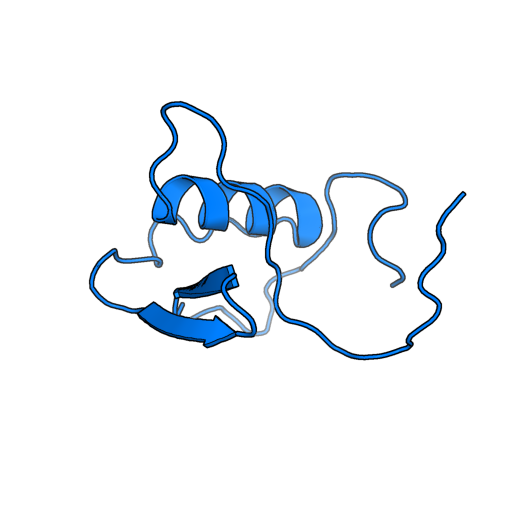-Cα score: AlphaFold's confidence that the local environment of each residue (all inter-atomic distances within 15 Å) is correctly placed. It is a per-residue number between 0 and 100, with higher meaning more reliable.

InterPro / GO / CATH / organism. Functional annotations link the protein to curated databases. InterPro entries identify conserved domains and families by matching the sequence against member-database signatures (Pfam, PROSITE, CDD, …). Gene Ontology (GO) terms describe molecular function, biological process, and cellular component in a controlled vocabulary. CATH places the structure in a hierarchical fold classification (Class/Architecture/Topology/Homologous-superfamily). The organism is the source species.

Contact-map, Ramachandran, and PAE plots. Three diagnostic plots accompany the record. The Cα contact map visualizes the tertiary structure as a 2D adjacency matrix (8 Å cutoff, sequence-local contacts suppressed). The Ramachandran plot shows the distribution of backbone (φ, ψ) torsions, with points in the α and β basins reflecting secondary structure content. The PAE plot shows AlphaFold's inter-residue confidence as a color matrix.

mmCIF coordinates. The mmCIF table is the protein's shape written out atom by atom. For each backbone N, Cα, C, and carbonyl O, it records an (x, y, z) coordinate triple in Å plus the residue type, chain letter, and residue number.

Radius of gyration, Cα contacts, bounding box. Three whole-structure scalars: the radius of gyration (RMS distance of Cα from centroid, in Å), the count of Cα–Cα contacts (pairs closer than 8 Å and separated by more than four residues in sequence — i.e. tertiary, not local, contacts), and the bounding-box dimensions. Together they distinguish compact globular folds from extended fibres or disordered chains.

Foldseek 3Di. The Foldseek 3Di string encodes local tertiary geometry as a 20-letter alphabet — one character per residue — derived from the relative positions of nearby Cα atoms. Unlike the amino-acid sequence, 3Di is a direct function of the 3D structure, so two proteins with the same fold have similar 3Di strings even at low sequence identity.

Rendered structure images. Six rendered views show the 3D structure from the faces of a cube — i.e. along ±x, ±y, ±z. Rendering representation is drawn randomly per protein from cartoon (secondary-structure ribbons), sticks (backbone bonds), or molecular surface; coloring is either N→C rainbow (blue at the N-terminus through red at the C-terminus) or one color per chain.

Nearest PDB structures. The Foldseek neighbor list gives the closest experimentally determined structures in the PDB, ranked by structural alignment. TM-score near 1 means near-identical fold; near 0.3 means only rough topology match. This is how one finds what a novel AlphaFold prediction most resembles in the solved-structure universe.

Solvent-accessible surface area. SASA measures how much of the protein is reachable by solvent. It is computed by rolling a water-sized probe over the atomic surface and summing the exposed area (Å²). Per-residue SASA distinguishes core (buried, low SASA) from surface (exposed, high SASA) residues; total SASA is a whole-molecule size measure.